Protein AF-A0A6I3DI32-F1 (afdb_monomer)

Secondary structure (DSSP, 8-state):
----GGGSPSS-----HHHHHHHHHHHHHHS-GGG---BGGGT--HHHHHHHHHTT--EEEESSHHHHHHHHHTT--SEEEE-S----HHHHHHHHHHHHTTS--EEEEE-SHHHHHHHHHHT--EEEE-B-SS-SSSSB-GGGHHHHHHHTT-

pLDDT: mean 96.49, std 5.09, range [51.41, 98.88]

Sequence (154 aa):
MTLNVNDLQTPALILDSGALEANLATMAALLPGERCRPHVKAHKTTSLARRQSAHGHLGFTCATPLEVIGMAYAGLGHDLLLANESVDPVRLAAMAQLVEQEKARITIAVGSIETVNAAADAGLREALVDVEVGLPRCGVPPEGAGAVADAARS

Mean predicted aligned error: 3.31 Å

Foldseek 3Di:
DDDDPVNDDPPDDDDDPVVLLVVLLVCCVVQNAPSDAAECVVPLDQVSVVVNVVSRHLHHEYCDLVSQLVCLVSLSQAHYENPYFDLPLVSLLSNQVCVVVVSHDYEYEDADLSSLVSNVVSNHQHYDFAEDDPDPDGHHHPVCSVVRVVSSVD

Solvent-accessible surface area (backbone atoms only — not comparable to full-atom values): 8677 Å² total; per-residue (Å²): 136,86,84,55,82,87,74,56,74,78,90,71,93,82,78,62,65,66,62,49,51,52,52,49,54,50,49,33,70,76,35,49,36,84,71,32,51,58,60,44,72,83,70,75,44,69,72,60,51,51,50,46,35,76,59,43,29,58,29,35,26,20,65,43,63,66,51,48,50,52,34,27,76,68,71,54,13,74,32,32,34,33,74,40,72,60,71,55,62,70,51,42,32,58,48,24,51,33,41,77,68,72,46,26,43,63,35,37,30,26,48,38,68,66,30,37,49,41,35,49,76,32,62,47,82,45,72,43,77,36,61,34,86,87,59,101,79,64,43,21,50,70,88,48,44,61,63,42,52,55,63,67,70,112

Nearest PDB structures (foldseek):
  4lny-assembly1_A  TM=6.329E-01  e=4.770E-02  synthetic construct
  8foq-assembly1_A  TM=6.528E-01  e=1.035E-01  Escherichia coli
  3feq-assembly2_L  TM=5.338E-01  e=2.383E-01  unidentified
  6bma-assembly1_B  TM=4.600E-01  e=1.769E-01  Campylobacter jejuni subsp. jejuni NCTC 11168 = ATCC 700819
  3mkv-assembly1_G  TM=4.585E-01  e=2.245E-01  unidentified

Radius of gyration: 18.1 Å; Cα contacts (8 Å, |Δi|>4): 239; chains: 1; bounding box: 38×33×61 Å

Structure (mmCIF, N/CA/C/O backbone):
data_AF-A0A6I3DI32-F1
#
_entry.id   AF-A0A6I3DI32-F1
#
loop_
_atom_site.group_PDB
_atom_site.id
_atom_site.type_symbol
_atom_site.label_atom_id
_atom_site.label_alt_id
_atom_site.label_comp_id
_atom_site.label_asym_id
_atom_site.label_entity_id
_atom_site.label_seq_id
_atom_site.pdbx_PDB_ins_code
_atom_site.Cartn_x
_atom_site.Cartn_y
_atom_site.Cartn_z
_atom_site.occupancy
_atom_site.B_iso_or_equiv
_atom_site.auth_seq_id
_atom_site.auth_comp_id
_atom_site.auth_asym_id
_atom_site.auth_atom_id
_atom_site.pdbx_PDB_model_num
ATOM 1 N N . MET A 1 1 ? -13.183 5.108 35.862 1.00 51.41 1 MET A N 1
ATOM 2 C CA . MET A 1 1 ? -13.671 6.487 35.669 1.00 51.41 1 MET A CA 1
ATOM 3 C C . MET A 1 1 ? -13.999 6.615 34.192 1.00 51.41 1 MET A C 1
ATOM 5 O O . MET A 1 1 ? -13.116 6.351 33.386 1.00 51.41 1 MET A O 1
ATOM 9 N N . THR A 1 2 ? -15.258 6.855 33.831 1.00 73.88 2 THR A N 1
ATOM 10 C CA . THR A 1 2 ? -15.665 6.972 32.421 1.00 73.88 2 THR A CA 1
ATOM 11 C C . THR A 1 2 ? -15.471 8.427 32.010 1.00 73.88 2 THR A C 1
ATOM 13 O O . THR A 1 2 ? -16.095 9.302 32.598 1.00 73.88 2 THR A O 1
ATOM 16 N N . LEU A 1 3 ? -14.558 8.683 31.075 1.00 80.94 3 LEU A N 1
ATOM 17 C CA . LEU A 1 3 ? -14.268 10.019 30.547 1.00 80.94 3 LEU A CA 1
ATOM 18 C C . LEU A 1 3 ? -15.447 10.484 29.669 1.00 80.94 3 LEU A C 1
ATOM 20 O O . LEU A 1 3 ? -15.849 9.731 28.778 1.00 80.94 3 LEU A O 1
ATOM 24 N N . ASN A 1 4 ? -16.015 11.674 29.897 1.00 91.75 4 ASN A N 1
ATOM 25 C CA . ASN A 1 4 ? -17.017 12.241 28.991 1.00 91.75 4 ASN A CA 1
ATOM 26 C C . ASN A 1 4 ? -16.312 12.940 27.820 1.00 91.75 4 ASN A C 1
ATOM 28 O O . ASN A 1 4 ? -15.246 13.529 27.984 1.00 91.75 4 ASN A O 1
ATOM 32 N N . VAL A 1 5 ? -16.919 12.912 26.632 1.00 92.56 5 VAL A N 1
ATOM 33 C CA . VAL A 1 5 ? -16.396 13.606 25.446 1.00 92.56 5 VAL A CA 1
ATOM 34 C C . VAL A 1 5 ? -16.199 15.109 25.694 1.00 92.56 5 VAL A C 1
ATOM 36 O O . VAL A 1 5 ? -15.243 15.694 25.193 1.00 92.56 5 VAL A O 1
ATOM 39 N N . ASN A 1 6 ? -17.058 15.709 26.524 1.00 93.12 6 ASN A N 1
ATOM 40 C CA . ASN A 1 6 ? -17.002 17.126 26.886 1.00 93.12 6 ASN A CA 1
ATOM 41 C C . ASN A 1 6 ? -15.863 17.465 27.860 1.00 93.12 6 ASN A C 1
ATOM 43 O O . ASN A 1 6 ? -15.561 18.641 28.041 1.00 93.12 6 ASN A O 1
ATOM 47 N N . ASP A 1 7 ? -15.226 16.459 28.467 1.00 94.75 7 ASP A N 1
ATOM 48 C CA . ASP A 1 7 ? -14.090 16.653 29.374 1.00 94.75 7 ASP A CA 1
ATOM 49 C C . ASP A 1 7 ? -12.751 16.723 28.613 1.00 94.75 7 ASP A C 1
ATOM 51 O O . ASP A 1 7 ? -11.697 16.951 29.210 1.00 94.75 7 ASP A O 1
ATOM 55 N N . LEU A 1 8 ? -12.759 16.493 27.294 1.00 95.00 8 LEU A N 1
ATOM 56 C CA . LEU A 1 8 ? -11.554 16.496 26.470 1.00 95.00 8 LEU A CA 1
ATOM 57 C C . LEU A 1 8 ? -11.064 17.920 26.199 1.00 95.00 8 LEU A C 1
ATOM 59 O O . LEU A 1 8 ? -11.816 18.787 25.755 1.00 95.00 8 LEU A O 1
ATOM 63 N N . GLN A 1 9 ? -9.759 18.140 26.376 1.00 96.50 9 GLN A N 1
ATOM 64 C CA . GLN A 1 9 ? -9.128 19.389 25.967 1.00 96.50 9 GLN A CA 1
ATOM 65 C C . GLN A 1 9 ? -9.161 19.518 24.439 1.00 96.50 9 GLN A C 1
ATOM 67 O O . GLN A 1 9 ? -8.618 18.683 23.717 1.00 96.50 9 GLN A O 1
ATOM 72 N N . THR A 1 10 ? -9.776 20.591 23.945 1.00 95.81 10 THR A N 1
ATOM 73 C CA . THR A 1 10 ? -9.881 20.870 22.509 1.00 95.81 10 THR A CA 1
ATOM 74 C C . THR A 1 10 ? -8.662 21.637 21.974 1.00 95.81 10 THR A C 1
ATOM 76 O O . THR A 1 10 ? -8.158 22.515 22.681 1.00 95.81 10 THR A O 1
ATOM 79 N N . PRO A 1 11 ? -8.228 21.389 20.719 1.00 95.00 11 PRO A N 1
ATOM 80 C CA . PRO A 1 11 ? -8.841 20.485 19.739 1.00 95.00 11 PRO A CA 1
ATOM 81 C C . PRO A 1 11 ? -8.488 19.008 19.978 1.00 95.00 11 PRO A C 1
ATOM 83 O O . PRO A 1 11 ? -7.333 18.667 20.218 1.00 95.00 11 PRO A O 1
ATOM 86 N N . ALA A 1 12 ? -9.489 18.132 19.848 1.00 95.88 12 ALA A N 1
ATOM 87 C CA . ALA A 1 12 ? -9.333 16.684 19.959 1.00 95.88 12 ALA A CA 1
ATOM 88 C C . ALA A 1 12 ? -9.943 15.986 18.735 1.00 95.88 12 ALA A C 1
ATOM 90 O O . ALA A 1 12 ? -11.069 16.291 18.340 1.00 95.88 12 ALA A O 1
ATOM 91 N N . LEU A 1 13 ? -9.207 15.037 18.147 1.00 95.38 13 LEU A N 1
ATOM 92 C CA . LEU A 1 13 ? -9.736 14.135 17.123 1.00 95.38 13 LEU A CA 1
ATOM 93 C C . LEU A 1 13 ? -10.397 12.943 17.817 1.00 95.38 13 LEU A C 1
ATOM 95 O O . LEU A 1 13 ? -9.751 12.239 18.592 1.00 95.38 13 LEU A O 1
ATOM 99 N N . ILE A 1 14 ? -11.676 12.720 17.529 1.00 94.81 14 ILE A N 1
ATOM 100 C CA . ILE A 1 14 ? -12.497 11.716 18.207 1.00 94.81 14 ILE A CA 1
ATOM 101 C C . ILE A 1 14 ? -13.075 10.775 17.161 1.00 94.81 14 ILE A C 1
ATOM 103 O O . ILE A 1 14 ? -13.513 11.206 16.095 1.00 94.81 14 ILE A O 1
ATOM 107 N N . LEU A 1 15 ? -13.076 9.485 17.482 1.00 94.38 15 LEU A N 1
ATOM 108 C CA . LEU A 1 15 ? -13.661 8.442 16.657 1.00 94.38 15 LEU A CA 1
ATOM 109 C C . LEU A 1 15 ? -14.787 7.767 17.437 1.00 94.38 15 LEU A C 1
ATOM 111 O O . LEU A 1 15 ? -14.558 7.245 18.529 1.00 94.38 15 LEU A O 1
ATOM 115 N N . ASP A 1 16 ? -15.989 7.746 16.867 1.00 95.75 16 ASP A N 1
ATOM 116 C CA . ASP A 1 16 ? -17.088 6.956 17.413 1.00 95.75 16 ASP A CA 1
ATOM 117 C C . ASP A 1 16 ? -16.801 5.466 17.184 1.00 95.75 16 ASP A C 1
ATOM 119 O O . ASP A 1 16 ? -16.755 4.98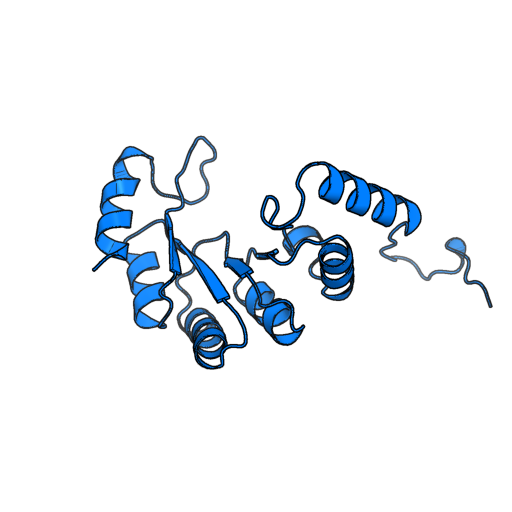1 16.050 1.00 95.75 16 ASP A O 1
ATOM 123 N N . SER A 1 17 ? -16.581 4.735 18.278 1.00 94.12 17 SER A N 1
ATOM 124 C CA . SER A 1 17 ? -16.241 3.313 18.222 1.00 94.12 17 SER A CA 1
ATOM 125 C C . SER A 1 17 ? -17.366 2.427 17.677 1.00 94.12 17 SER A C 1
ATOM 127 O O . SER A 1 17 ? -17.063 1.427 17.030 1.00 94.12 17 SER A O 1
ATOM 129 N N . GLY A 1 18 ? -18.634 2.792 17.896 1.00 96.69 18 GLY A N 1
ATOM 130 C CA . GLY A 1 18 ? -19.785 2.044 17.392 1.00 96.69 18 GLY A CA 1
ATOM 131 C C . GLY A 1 18 ? -19.961 2.250 15.891 1.00 96.69 18 GLY A C 1
ATOM 132 O O . GLY A 1 18 ? -20.131 1.282 15.151 1.00 96.69 18 GLY A O 1
ATOM 133 N N . ALA A 1 19 ? -19.825 3.494 15.425 1.00 98.06 19 ALA A N 1
ATOM 134 C CA . ALA A 1 19 ? -19.843 3.796 13.995 1.00 98.06 19 ALA A CA 1
ATOM 135 C C . ALA A 1 19 ? -18.646 3.168 13.258 1.00 98.06 19 ALA A C 1
ATOM 137 O O . ALA A 1 19 ? -18.812 2.634 12.160 1.00 98.06 19 ALA A O 1
ATOM 138 N N . LEU A 1 20 ? -17.448 3.184 13.861 1.00 97.75 20 LEU A N 1
ATOM 139 C CA . LEU A 1 20 ? -16.279 2.487 13.317 1.00 97.75 20 LEU A CA 1
ATOM 140 C C . LEU A 1 20 ? -16.582 0.998 13.125 1.00 97.75 20 LEU A C 1
ATOM 142 O O . LEU A 1 20 ? -16.368 0.476 12.035 1.00 97.75 20 LEU A O 1
ATOM 146 N N . GLU A 1 21 ? -17.062 0.328 14.170 1.00 97.88 21 GLU A N 1
ATOM 147 C CA . GLU A 1 21 ? -17.324 -1.111 14.141 1.00 97.88 21 GLU A CA 1
ATOM 148 C C . GLU A 1 21 ? -18.369 -1.474 13.078 1.00 97.88 21 GLU A C 1
ATOM 150 O O . GLU A 1 21 ? -18.160 -2.393 12.285 1.00 97.88 21 GLU A O 1
ATOM 155 N N . ALA A 1 22 ? -19.451 -0.695 12.984 1.00 98.50 22 ALA A N 1
ATOM 156 C CA . ALA A 1 22 ? -20.468 -0.875 11.952 1.00 98.50 22 ALA A CA 1
ATOM 157 C C . ALA A 1 22 ? -19.888 -0.735 10.532 1.00 98.50 22 ALA A C 1
ATOM 159 O O . ALA A 1 22 ? -20.199 -1.544 9.653 1.00 98.50 22 ALA A O 1
ATOM 160 N N . ASN A 1 23 ? -19.008 0.246 10.305 1.00 98.31 23 ASN A N 1
ATOM 161 C CA . ASN A 1 23 ? -18.349 0.442 9.012 1.00 98.31 23 ASN A CA 1
ATOM 162 C C . ASN A 1 23 ? -17.397 -0.713 8.669 1.00 98.31 23 ASN A C 1
ATOM 164 O O . ASN A 1 23 ? -17.388 -1.181 7.529 1.00 98.31 23 ASN A O 1
ATOM 168 N N . LEU A 1 24 ? -16.620 -1.191 9.646 1.00 97.94 24 LEU A N 1
ATOM 169 C CA . LEU A 1 24 ? -15.713 -2.324 9.464 1.00 97.94 24 LEU A CA 1
ATOM 170 C C . LEU A 1 24 ? -16.485 -3.599 9.110 1.00 97.94 24 LEU A C 1
ATOM 172 O O . LEU A 1 24 ? -16.175 -4.239 8.105 1.00 97.94 24 LEU A O 1
ATOM 176 N N . ALA A 1 25 ? -17.534 -3.921 9.872 1.00 98.06 25 ALA A N 1
ATOM 177 C CA . ALA A 1 25 ? -18.385 -5.077 9.612 1.00 98.06 25 ALA A CA 1
ATOM 178 C C . ALA A 1 25 ? -19.069 -4.995 8.237 1.00 98.06 25 ALA A C 1
ATOM 180 O O . ALA A 1 25 ? -19.107 -5.982 7.503 1.00 98.06 25 ALA A O 1
ATOM 181 N N . THR A 1 26 ? -19.556 -3.810 7.857 1.00 98.44 26 THR A N 1
ATOM 182 C CA . THR A 1 26 ? -20.202 -3.586 6.555 1.00 98.44 26 THR A CA 1
ATOM 183 C C . THR A 1 26 ? -19.239 -3.848 5.398 1.00 98.44 26 THR A C 1
ATOM 185 O O . THR A 1 26 ? -19.570 -4.592 4.474 1.00 98.44 26 THR A O 1
ATOM 188 N N . MET A 1 27 ? -18.032 -3.275 5.446 1.00 97.88 27 MET A N 1
ATOM 189 C CA . MET A 1 27 ? -17.044 -3.454 4.378 1.00 97.88 27 MET A CA 1
ATOM 190 C C . MET A 1 27 ? -16.527 -4.891 4.300 1.00 97.88 27 MET A C 1
ATOM 192 O O . MET A 1 27 ? -16.373 -5.413 3.195 1.00 97.88 27 MET A O 1
ATOM 196 N N . ALA A 1 28 ? -16.327 -5.547 5.444 1.00 97.38 28 ALA A N 1
ATOM 197 C CA . ALA A 1 28 ? -15.900 -6.940 5.493 1.00 97.38 28 ALA A CA 1
ATOM 198 C C . ALA A 1 28 ? -16.962 -7.896 4.928 1.00 97.38 28 ALA A C 1
ATOM 200 O O . ALA A 1 28 ? -16.621 -8.859 4.246 1.00 97.38 28 ALA A O 1
ATOM 201 N N . ALA A 1 29 ? -18.250 -7.610 5.148 1.00 97.88 29 ALA A N 1
ATOM 202 C CA . ALA A 1 29 ? -19.342 -8.373 4.550 1.00 97.88 29 ALA A CA 1
ATOM 203 C C . ALA A 1 29 ? -19.447 -8.150 3.029 1.00 97.88 29 ALA A C 1
ATOM 205 O O . ALA A 1 29 ? -19.694 -9.095 2.280 1.00 97.88 29 ALA A O 1
ATOM 206 N N . LEU A 1 30 ? -19.250 -6.912 2.562 1.00 98.25 30 LEU A N 1
ATOM 207 C CA . LEU A 1 30 ? -19.378 -6.560 1.145 1.00 98.25 30 LEU A CA 1
ATOM 208 C C . LEU A 1 30 ? -18.197 -7.066 0.297 1.00 98.25 30 LEU A C 1
ATOM 210 O O . LEU A 1 30 ? -18.395 -7.558 -0.817 1.00 98.25 30 LEU A O 1
ATOM 214 N N . LEU A 1 31 ? -16.971 -6.944 0.814 1.00 97.69 31 LEU A N 1
ATOM 215 C CA . LEU A 1 31 ? -15.722 -7.273 0.121 1.00 97.69 31 LEU A CA 1
ATOM 216 C C . LEU A 1 31 ? -14.802 -8.128 1.016 1.00 97.69 31 LEU A C 1
ATOM 218 O O . LEU A 1 31 ? -13.751 -7.650 1.439 1.00 97.69 31 LEU A O 1
ATOM 222 N N . PRO A 1 32 ? -15.167 -9.388 1.305 1.00 95.62 32 PRO A N 1
ATOM 223 C CA . PRO A 1 32 ? -14.459 -10.217 2.278 1.00 95.62 32 PRO A CA 1
ATOM 224 C C . PRO A 1 32 ? -13.039 -10.593 1.846 1.00 95.62 32 PRO A C 1
ATOM 226 O O . PRO A 1 32 ? -12.759 -10.785 0.659 1.00 95.62 32 PRO A O 1
ATOM 229 N N . GLY A 1 33 ? -12.166 -10.779 2.840 1.00 91.38 33 GLY A N 1
ATOM 230 C CA . GLY A 1 33 ? -10.811 -11.289 2.645 1.00 91.38 33 GLY A CA 1
ATOM 231 C C . GLY A 1 33 ? -9.993 -10.423 1.689 1.00 91.38 33 GLY A C 1
ATOM 232 O O . GLY A 1 33 ? -9.954 -9.198 1.815 1.00 91.38 33 GLY A O 1
ATOM 233 N N . GLU A 1 34 ? -9.377 -11.075 0.704 1.00 92.00 34 GLU A N 1
ATOM 234 C CA . GLU A 1 34 ? -8.512 -10.461 -0.312 1.00 92.00 34 GLU A CA 1
ATOM 235 C C . GLU A 1 34 ? -9.266 -9.596 -1.334 1.00 92.00 34 GLU A C 1
ATOM 237 O O . GLU A 1 34 ? -8.643 -8.866 -2.104 1.00 92.00 34 GLU A O 1
ATOM 242 N N . ARG A 1 35 ? -10.610 -9.609 -1.338 1.00 95.88 35 ARG A N 1
ATOM 243 C CA . ARG A 1 35 ? -11.404 -8.738 -2.226 1.00 95.88 35 ARG A CA 1
ATOM 244 C C . ARG A 1 35 ? -11.271 -7.255 -1.876 1.00 95.88 35 ARG A C 1
ATOM 246 O O . ARG A 1 35 ? -11.686 -6.411 -2.669 1.00 95.88 35 ARG A O 1
ATOM 253 N N . CYS A 1 36 ? -10.721 -6.929 -0.706 1.00 96.12 36 CYS A N 1
ATOM 254 C CA . CYS A 1 36 ? -10.426 -5.566 -0.296 1.00 96.12 36 CYS A CA 1
ATOM 255 C C . CYS A 1 36 ? -9.017 -5.468 0.295 1.00 96.12 36 CYS A C 1
ATOM 257 O O . CYS A 1 36 ? -8.655 -6.239 1.182 1.00 96.12 36 CYS A O 1
ATOM 259 N N . ARG A 1 37 ? -8.264 -4.451 -0.142 1.00 97.69 37 ARG A N 1
ATOM 260 C CA . ARG A 1 37 ? -7.039 -3.972 0.514 1.00 97.69 37 ARG A CA 1
ATOM 261 C C . ARG A 1 37 ? -7.299 -2.582 1.112 1.00 97.69 37 ARG A C 1
ATOM 263 O O . ARG A 1 37 ? -7.070 -1.588 0.409 1.00 97.69 37 ARG A O 1
ATOM 270 N N . PRO A 1 38 ? -7.803 -2.465 2.360 1.00 98.12 38 PRO A N 1
ATOM 271 C CA . PRO A 1 38 ? -8.149 -1.177 2.954 1.00 98.12 38 PRO A CA 1
ATOM 272 C C . PRO A 1 38 ? -6.991 -0.181 2.895 1.00 98.12 38 PRO A C 1
ATOM 274 O O . PRO A 1 38 ? -5.826 -0.529 3.101 1.00 98.12 38 PRO A O 1
ATOM 277 N N . HIS A 1 39 ? -7.305 1.077 2.591 1.00 98.56 39 HIS A N 1
ATOM 278 C CA . HIS A 1 39 ? -6.283 2.089 2.363 1.00 98.56 39 HIS A CA 1
ATOM 279 C C . HIS A 1 39 ? -5.925 2.840 3.651 1.00 98.56 39 HIS A C 1
ATOM 281 O O . HIS A 1 39 ? -6.690 3.664 4.153 1.00 98.56 39 HIS A O 1
ATOM 287 N N . VAL A 1 40 ? -4.708 2.610 4.143 1.00 98.25 40 VAL A N 1
ATOM 288 C CA . VAL A 1 40 ? -4.210 3.122 5.428 1.00 98.25 40 VAL A CA 1
ATOM 289 C C . VAL A 1 40 ? -4.041 4.641 5.430 1.00 98.25 40 VAL A C 1
ATOM 291 O O . VAL A 1 40 ? -4.124 5.256 6.492 1.00 98.25 40 VAL A O 1
ATOM 294 N N . LYS A 1 41 ? -3.886 5.287 4.261 1.00 98.12 41 LYS A N 1
ATOM 295 C CA . LYS A 1 41 ? -3.696 6.748 4.164 1.00 98.12 41 LYS A CA 1
ATOM 296 C C . LYS A 1 41 ? -4.802 7.550 4.854 1.00 98.12 41 LYS A C 1
ATOM 298 O O . LYS A 1 41 ? -4.554 8.677 5.266 1.00 98.12 41 LYS A O 1
ATOM 303 N N . ALA A 1 42 ? -6.004 6.972 4.959 1.00 97.62 42 ALA A N 1
ATOM 304 C CA . ALA A 1 42 ? -7.166 7.614 5.559 1.00 97.62 42 ALA A CA 1
ATOM 305 C C . ALA A 1 42 ? -7.001 7.846 7.069 1.00 97.62 42 ALA A C 1
ATOM 307 O O . ALA A 1 42 ? -7.543 8.811 7.594 1.00 97.62 42 ALA A O 1
ATOM 308 N N . HIS A 1 43 ? -6.259 6.977 7.764 1.00 97.38 43 HIS A N 1
ATOM 309 C CA . HIS A 1 43 ? -6.142 7.023 9.225 1.00 97.38 43 HIS A CA 1
ATOM 310 C C . HIS A 1 43 ? -4.707 6.947 9.757 1.00 97.38 43 HIS A C 1
ATOM 312 O O . HIS A 1 43 ? -4.476 7.331 10.900 1.00 97.38 43 HIS A O 1
ATOM 318 N N . LYS A 1 44 ? -3.748 6.424 8.980 1.00 97.88 44 LYS A N 1
ATOM 319 C CA . LYS A 1 44 ? -2.319 6.284 9.332 1.00 97.88 44 LYS A CA 1
ATOM 320 C C . LYS A 1 44 ? -2.075 5.705 10.733 1.00 97.88 44 LYS A C 1
ATOM 322 O O . LYS A 1 44 ? -1.132 6.071 11.424 1.00 97.88 44 LYS A O 1
ATOM 327 N N . THR A 1 45 ? -2.957 4.801 11.152 1.00 97.94 45 THR A N 1
ATOM 328 C CA . THR A 1 45 ? -3.024 4.283 12.524 1.00 97.94 45 THR A CA 1
ATOM 329 C C . THR A 1 45 ? -3.063 2.762 12.491 1.00 97.94 45 THR A C 1
ATOM 331 O O . THR A 1 45 ? -4.045 2.174 12.033 1.00 97.94 45 THR A O 1
ATOM 334 N N . THR A 1 46 ? -2.008 2.122 12.992 1.00 97.81 46 THR A N 1
ATOM 335 C CA . THR A 1 46 ? -1.829 0.663 12.921 1.00 97.81 46 THR A CA 1
ATOM 336 C C . THR A 1 46 ? -2.813 -0.096 13.809 1.00 97.81 46 THR A C 1
ATOM 338 O O . THR A 1 46 ? -3.223 -1.195 13.452 1.00 97.81 46 THR A O 1
ATOM 341 N N . SER A 1 47 ? -3.278 0.485 14.920 1.00 97.56 47 SER A N 1
ATOM 342 C CA . SER A 1 47 ? -4.317 -0.133 15.759 1.00 97.56 47 SER A CA 1
ATOM 343 C C . SER A 1 47 ? -5.668 -0.250 15.040 1.00 97.56 47 SER A C 1
ATOM 345 O O . SER A 1 47 ? -6.359 -1.253 15.208 1.00 97.56 47 SER A O 1
ATOM 347 N N . LEU A 1 48 ? -6.021 0.715 14.183 1.00 97.94 48 LEU A N 1
ATOM 348 C CA . LEU A 1 48 ? -7.209 0.628 13.325 1.00 97.94 48 LEU A CA 1
ATOM 349 C C . LEU A 1 48 ? -7.018 -0.399 12.204 1.00 97.94 48 LEU A C 1
ATOM 351 O O . LEU A 1 48 ? -7.936 -1.165 11.921 1.00 97.94 48 LEU A O 1
ATOM 355 N N . ALA A 1 49 ? -5.812 -0.490 11.639 1.00 98.19 49 ALA A N 1
ATOM 356 C CA . ALA A 1 49 ? -5.492 -1.535 10.671 1.00 98.19 49 ALA A CA 1
ATOM 357 C C . ALA A 1 49 ? -5.567 -2.946 11.286 1.00 98.19 49 ALA A C 1
ATOM 359 O O . ALA A 1 49 ? -6.099 -3.863 10.667 1.00 98.19 49 ALA A O 1
ATOM 360 N N . ARG A 1 50 ? -5.144 -3.130 12.547 1.00 98.19 50 ARG A N 1
ATOM 361 C CA . ARG A 1 50 ? -5.348 -4.402 13.267 1.00 98.19 50 ARG A CA 1
ATOM 362 C C . ARG A 1 50 ? -6.823 -4.757 13.417 1.00 98.19 50 ARG A C 1
ATOM 364 O O . ARG A 1 50 ? -7.162 -5.929 13.314 1.00 98.19 50 ARG A O 1
ATOM 371 N N . ARG A 1 51 ? -7.698 -3.771 13.640 1.00 97.88 51 ARG A N 1
ATOM 372 C CA . ARG A 1 51 ? -9.147 -4.014 13.663 1.00 97.88 51 ARG A CA 1
ATOM 373 C C . ARG A 1 51 ? -9.651 -4.464 12.294 1.00 97.88 51 ARG A C 1
ATOM 375 O O . ARG A 1 51 ? -10.316 -5.484 12.225 1.00 97.88 51 ARG A O 1
ATOM 382 N N . GLN A 1 52 ? -9.263 -3.792 11.208 1.00 97.88 52 GLN A N 1
ATOM 383 C CA . GLN A 1 52 ? -9.580 -4.242 9.840 1.00 97.88 52 GLN A CA 1
ATOM 384 C C . GLN A 1 52 ? -9.102 -5.684 9.584 1.00 97.88 52 GLN A C 1
ATOM 386 O O . GLN A 1 52 ? -9.842 -6.488 9.023 1.00 97.88 52 GLN A O 1
ATOM 391 N N . SER A 1 53 ? -7.907 -6.034 10.068 1.00 97.88 53 SER A N 1
ATOM 392 C CA . SER A 1 53 ? -7.374 -7.399 10.002 1.00 97.88 53 SER A CA 1
ATOM 393 C C . SER A 1 53 ? -8.176 -8.403 10.830 1.00 97.88 53 SER A C 1
ATOM 395 O O . SER A 1 53 ? -8.433 -9.504 10.350 1.00 97.88 53 SER A O 1
ATOM 397 N N . ALA A 1 54 ? -8.668 -8.019 12.010 1.00 97.69 54 ALA A N 1
ATOM 398 C CA . ALA A 1 54 ? -9.568 -8.850 12.810 1.00 97.69 54 ALA A CA 1
ATOM 399 C C . ALA A 1 54 ? -10.917 -9.121 12.114 1.00 97.69 54 ALA A C 1
ATOM 401 O O . ALA A 1 54 ? -11.537 -10.149 12.375 1.00 97.69 54 ALA A O 1
ATOM 402 N N . HIS A 1 55 ? -1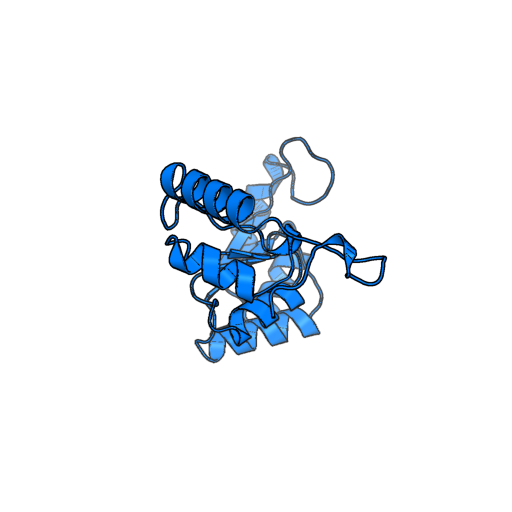1.339 -8.255 11.185 1.00 97.75 55 HIS A N 1
ATOM 403 C CA . HIS A 1 55 ? -12.480 -8.497 10.291 1.00 97.75 55 HIS A CA 1
ATOM 404 C C . HIS A 1 55 ? -12.127 -9.305 9.026 1.00 97.75 55 HIS A C 1
ATOM 406 O O . HIS A 1 55 ? -12.983 -9.503 8.166 1.00 97.75 55 HIS A O 1
ATOM 412 N N . GLY A 1 56 ? -10.891 -9.796 8.902 1.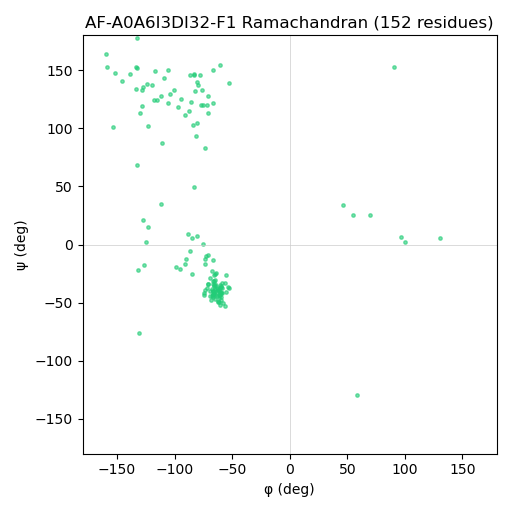00 97.25 56 GLY A N 1
ATOM 413 C CA . GLY A 1 56 ? -10.456 -10.688 7.824 1.00 97.25 56 GLY A CA 1
ATOM 414 C C . GLY A 1 56 ? -9.676 -10.021 6.688 1.00 97.25 56 GLY A C 1
ATOM 415 O O . GLY A 1 56 ? -9.291 -10.713 5.749 1.00 97.25 56 GLY A O 1
ATOM 416 N N . HIS A 1 57 ? -9.403 -8.714 6.744 1.00 97.62 57 HIS A N 1
ATOM 417 C CA . HIS A 1 57 ? -8.581 -8.046 5.728 1.00 97.62 57 HIS A CA 1
ATOM 418 C C . HIS A 1 57 ? -7.088 -8.190 6.035 1.00 97.62 57 HIS A C 1
ATOM 420 O O . HIS A 1 57 ? -6.550 -7.506 6.905 1.00 97.62 57 HIS A O 1
ATOM 426 N N . LEU A 1 58 ? -6.405 -9.082 5.320 1.00 96.44 58 LEU A N 1
ATOM 427 C CA . LEU A 1 58 ? -4.974 -9.335 5.530 1.00 96.44 58 LEU A CA 1
ATOM 428 C C . LEU A 1 58 ? -4.061 -8.454 4.665 1.00 96.44 58 LEU A C 1
ATOM 430 O O . LEU A 1 58 ? -2.878 -8.330 4.975 1.00 96.44 58 LEU A O 1
ATOM 434 N N . GLY A 1 59 ? -4.604 -7.831 3.614 1.00 97.94 59 GLY A N 1
ATOM 435 C CA . GLY A 1 59 ? -3.870 -6.923 2.736 1.00 97.94 59 GLY A CA 1
ATOM 436 C C . GLY A 1 59 ? -4.219 -5.455 2.959 1.00 97.94 59 GLY A C 1
ATOM 437 O O . GLY A 1 59 ? -5.350 -5.128 3.311 1.00 97.94 59 GLY A O 1
ATOM 438 N N . PHE A 1 60 ? -3.266 -4.554 2.718 1.00 98.69 60 PHE A N 1
ATOM 439 C CA . PHE A 1 60 ? -3.432 -3.115 2.930 1.00 98.69 60 PHE A CA 1
ATOM 440 C C . PHE A 1 60 ? -2.822 -2.280 1.809 1.00 98.69 60 PHE A C 1
ATOM 442 O O . PHE A 1 60 ? -1.778 -2.603 1.248 1.00 98.69 60 PHE A O 1
ATOM 449 N N . THR A 1 61 ? -3.455 -1.142 1.537 1.00 98.88 61 THR A N 1
ATOM 450 C CA . THR A 1 61 ? -2.965 -0.162 0.566 1.00 98.88 61 THR A CA 1
ATOM 451 C C . THR A 1 61 ? -2.352 1.041 1.283 1.00 98.88 61 THR A C 1
ATOM 453 O O . THR A 1 61 ? -2.977 1.662 2.148 1.00 98.88 61 THR A O 1
ATOM 456 N N . CYS A 1 62 ? -1.144 1.421 0.893 1.00 98.81 62 CYS A N 1
ATOM 457 C CA . CYS A 1 62 ? -0.385 2.557 1.406 1.00 98.81 62 CYS A CA 1
ATOM 458 C C . CYS A 1 62 ? -0.140 3.577 0.287 1.00 98.81 62 CYS A C 1
ATOM 460 O O . CYS A 1 62 ? -0.057 3.217 -0.882 1.00 98.81 62 CYS A O 1
ATOM 462 N N . ALA A 1 63 ? -0.048 4.858 0.636 1.00 98.31 63 ALA A N 1
ATOM 463 C CA . ALA A 1 63 ? 0.225 5.942 -0.311 1.00 98.31 63 ALA A CA 1
ATOM 464 C C . ALA A 1 63 ? 1.700 6.356 -0.319 1.00 98.31 63 ALA A C 1
ATOM 466 O O . ALA A 1 63 ? 2.149 7.025 -1.247 1.00 98.31 63 ALA A O 1
ATOM 467 N N . THR A 1 64 ? 2.444 6.010 0.735 1.00 98.44 64 THR A N 1
ATOM 468 C CA . THR A 1 64 ? 3.862 6.361 0.878 1.00 98.44 64 THR A CA 1
ATOM 469 C C . THR A 1 64 ? 4.687 5.150 1.317 1.00 98.44 64 THR A C 1
ATOM 471 O O . THR A 1 64 ? 4.175 4.300 2.054 1.00 98.44 64 THR A O 1
ATOM 474 N N . PRO A 1 65 ? 5.985 5.097 0.969 1.00 98.50 65 PRO A N 1
ATOM 475 C CA . PRO A 1 65 ? 6.901 4.084 1.489 1.00 98.50 65 PRO A CA 1
ATOM 476 C C . PRO A 1 65 ? 6.929 3.981 3.020 1.00 98.50 65 PRO A C 1
ATOM 478 O O . PRO A 1 65 ? 7.007 2.891 3.576 1.00 98.50 65 PRO A O 1
ATOM 481 N N . LEU A 1 66 ? 6.824 5.111 3.730 1.00 98.38 66 LEU A N 1
ATOM 482 C CA . LEU A 1 66 ? 6.836 5.125 5.196 1.00 98.38 66 LEU A CA 1
ATOM 483 C C . LEU A 1 66 ? 5.611 4.444 5.813 1.00 98.38 66 LEU A C 1
ATOM 485 O O . LEU A 1 66 ? 5.733 3.808 6.857 1.00 98.38 66 LEU A O 1
ATOM 489 N N . GLU A 1 67 ? 4.447 4.546 5.174 1.00 98.69 67 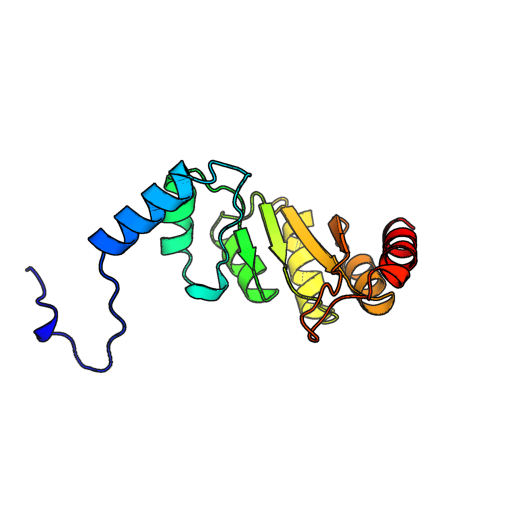GLU A N 1
ATOM 490 C CA . GLU A 1 67 ? 3.256 3.804 5.599 1.00 98.69 67 GLU A CA 1
ATOM 491 C C . GLU A 1 67 ? 3.448 2.296 5.402 1.00 98.69 67 GLU A C 1
ATOM 493 O O . GLU A 1 67 ? 3.141 1.536 6.318 1.00 98.69 67 GLU A O 1
ATOM 498 N N . VAL A 1 68 ? 4.029 1.869 4.271 1.00 98.81 68 VAL A N 1
ATOM 499 C CA . VAL A 1 68 ? 4.366 0.454 4.014 1.00 98.81 68 VAL A CA 1
ATOM 500 C C . VAL A 1 68 ? 5.303 -0.075 5.101 1.00 98.81 68 VAL A C 1
ATOM 502 O O . VAL A 1 68 ? 5.027 -1.096 5.728 1.00 98.81 68 VAL A O 1
ATOM 505 N N . ILE A 1 69 ? 6.378 0.665 5.378 1.00 98.50 69 ILE A N 1
ATOM 506 C CA . ILE A 1 69 ? 7.366 0.319 6.403 1.00 98.50 69 ILE A CA 1
ATOM 507 C C . ILE A 1 69 ? 6.708 0.231 7.789 1.00 98.50 69 ILE A C 1
ATOM 509 O O . ILE A 1 69 ? 6.929 -0.732 8.524 1.00 98.50 69 ILE A O 1
ATOM 513 N N . GLY A 1 70 ? 5.864 1.203 8.148 1.00 98.44 70 GLY A N 1
ATOM 514 C CA . GLY A 1 70 ? 5.142 1.204 9.421 1.00 98.44 70 GLY A CA 1
ATOM 515 C C . GLY A 1 70 ? 4.190 0.014 9.575 1.00 98.44 70 GLY A C 1
ATOM 516 O O . GLY A 1 70 ? 4.118 -0.581 10.651 1.00 98.44 70 GLY A O 1
ATOM 517 N N . MET A 1 71 ? 3.499 -0.372 8.501 1.00 98.75 71 MET A N 1
ATOM 518 C CA . MET A 1 71 ? 2.621 -1.545 8.476 1.00 98.75 71 MET A CA 1
ATOM 519 C C . MET A 1 71 ? 3.399 -2.855 8.635 1.00 98.75 71 MET A C 1
ATOM 521 O O . MET A 1 71 ? 3.003 -3.705 9.436 1.00 98.75 71 MET A O 1
ATOM 525 N N . ALA A 1 72 ? 4.538 -2.993 7.952 1.00 98.50 72 ALA A N 1
ATOM 526 C CA . ALA A 1 72 ? 5.424 -4.145 8.102 1.00 98.50 72 ALA A CA 1
ATOM 527 C C . ALA A 1 72 ? 5.940 -4.285 9.545 1.00 98.50 72 ALA A C 1
ATOM 529 O O . ALA A 1 72 ? 5.814 -5.350 10.147 1.00 98.50 72 ALA A O 1
ATOM 530 N N . TYR A 1 73 ? 6.429 -3.198 10.156 1.00 98.31 73 TYR A N 1
ATOM 531 C CA . TYR A 1 73 ? 6.869 -3.213 11.560 1.00 98.31 73 TYR A CA 1
ATOM 532 C C . TYR A 1 73 ? 5.734 -3.465 12.555 1.00 98.31 73 TYR A C 1
ATOM 534 O O . TYR A 1 73 ? 5.968 -3.997 13.639 1.00 98.31 73 TYR A O 1
ATOM 542 N N . ALA A 1 74 ? 4.493 -3.137 12.194 1.00 98.12 74 ALA A N 1
ATOM 543 C CA . ALA A 1 74 ? 3.324 -3.517 12.973 1.00 98.12 74 ALA A CA 1
ATOM 544 C C . ALA A 1 74 ? 2.948 -5.007 12.813 1.00 98.12 74 ALA A C 1
ATOM 546 O O . ALA A 1 74 ? 1.975 -5.448 13.423 1.00 98.12 74 ALA A O 1
ATOM 547 N N . GLY A 1 75 ? 3.675 -5.806 12.030 1.00 98.31 75 GLY A N 1
ATOM 548 C CA . GLY A 1 75 ? 3.321 -7.202 11.761 1.00 98.31 75 GLY A CA 1
ATOM 549 C C . GLY A 1 75 ? 2.073 -7.343 10.886 1.00 98.31 75 GLY A C 1
ATOM 550 O O . GLY A 1 75 ? 1.366 -8.339 10.984 1.00 98.31 75 GLY A O 1
ATOM 551 N N . LEU A 1 76 ? 1.771 -6.330 10.069 1.00 98.31 76 LEU A N 1
ATOM 552 C CA . LEU A 1 76 ? 0.670 -6.313 9.100 1.00 98.31 76 LEU A CA 1
ATOM 553 C C . LEU A 1 76 ? 1.217 -6.325 7.662 1.00 98.31 76 LEU A C 1
ATOM 555 O O . LEU A 1 76 ? 0.665 -5.683 6.776 1.00 98.31 76 LEU A O 1
ATOM 559 N N . GLY A 1 77 ? 2.338 -7.019 7.444 1.00 97.94 77 GLY A N 1
ATOM 560 C CA 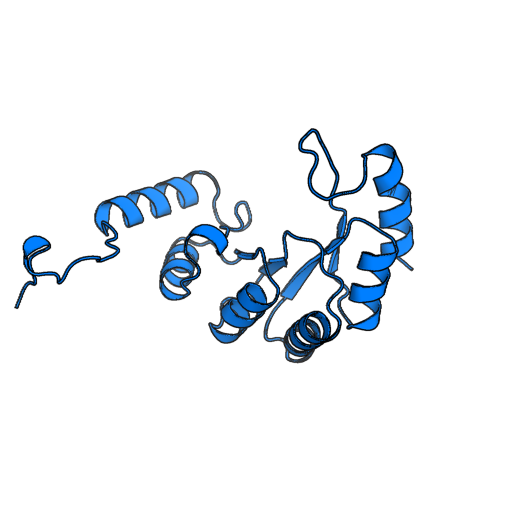. GLY A 1 77 ? 3.062 -7.071 6.170 1.00 97.94 77 GLY A CA 1
ATOM 561 C C . GLY A 1 77 ? 2.612 -8.165 5.199 1.00 97.94 77 GLY A C 1
ATOM 562 O O . GLY A 1 77 ? 3.302 -8.393 4.213 1.00 97.94 77 GLY A O 1
ATOM 563 N N . HIS A 1 78 ? 1.506 -8.867 5.464 1.00 97.81 78 HIS A N 1
ATOM 564 C CA . HIS A 1 78 ? 1.117 -10.045 4.676 1.00 97.81 78 HIS A CA 1
ATOM 565 C C . HIS A 1 78 ? 0.928 -9.737 3.181 1.00 97.81 78 HIS A C 1
ATOM 567 O O . HIS A 1 78 ? 1.373 -10.512 2.341 1.00 97.81 78 HIS A O 1
ATOM 573 N N . ASP A 1 79 ? 0.309 -8.600 2.858 1.00 98.25 79 ASP A N 1
ATOM 574 C CA . ASP A 1 79 ? 0.112 -8.139 1.482 1.00 98.25 79 ASP A CA 1
ATOM 575 C C . ASP A 1 79 ? -0.005 -6.607 1.449 1.00 98.25 79 ASP A C 1
ATOM 577 O O . ASP A 1 79 ? -1.037 -6.041 1.816 1.00 98.25 79 ASP A O 1
ATOM 581 N N . LEU A 1 80 ? 1.066 -5.910 1.066 1.00 98.75 80 LEU A N 1
ATOM 582 C CA . LEU A 1 80 ? 1.108 -4.449 1.027 1.00 98.75 80 LEU A CA 1
ATOM 583 C C . LEU A 1 80 ? 1.201 -3.935 -0.407 1.00 98.75 80 LEU A C 1
ATOM 585 O O . LEU A 1 80 ? 2.110 -4.291 -1.149 1.00 98.75 80 LEU A O 1
ATOM 589 N N . LEU A 1 81 ? 0.305 -3.019 -0.768 1.00 98.81 81 LEU A N 1
ATOM 590 C CA . LEU A 1 81 ? 0.376 -2.269 -2.019 1.00 98.81 81 LEU A CA 1
ATOM 591 C C . LEU A 1 81 ? 0.828 -0.834 -1.744 1.00 98.81 81 LEU A C 1
ATOM 593 O O . LEU A 1 81 ? 0.134 -0.100 -1.040 1.00 98.81 81 LEU A O 1
ATOM 597 N N . LEU A 1 82 ? 1.936 -0.402 -2.346 1.00 98.75 82 LEU A N 1
ATOM 598 C CA . LEU A 1 82 ? 2.229 1.020 -2.510 1.00 98.75 82 LEU A CA 1
ATOM 599 C C . LEU A 1 82 ? 1.458 1.532 -3.736 1.00 98.75 82 LEU A C 1
ATOM 601 O O . LEU A 1 82 ? 1.931 1.420 -4.862 1.00 98.75 82 LEU A O 1
ATOM 605 N N . ALA A 1 83 ? 0.257 2.075 -3.519 1.00 97.94 83 ALA A N 1
ATOM 606 C CA . ALA A 1 83 ? -0.613 2.613 -4.573 1.00 97.94 83 ALA A CA 1
ATOM 607 C C . ALA A 1 83 ? -0.235 4.056 -4.942 1.00 97.94 83 ALA A C 1
ATOM 609 O O . ALA A 1 83 ? -1.070 4.966 -4.925 1.00 97.94 83 ALA A O 1
ATOM 610 N N . ASN A 1 84 ? 1.056 4.263 -5.178 1.00 97.12 84 ASN A N 1
ATOM 611 C CA . ASN A 1 84 ? 1.632 5.493 -5.690 1.00 97.12 84 ASN A CA 1
ATOM 612 C C . ASN A 1 84 ? 3.000 5.183 -6.304 1.00 97.12 84 ASN A C 1
ATOM 614 O O . ASN A 1 84 ? 3.680 4.253 -5.871 1.00 97.12 84 ASN A O 1
ATOM 618 N N . GLU A 1 85 ? 3.419 5.988 -7.265 1.00 96.81 85 GLU A N 1
ATOM 619 C CA . GLU A 1 85 ? 4.733 5.862 -7.883 1.00 96.81 85 GLU A CA 1
ATOM 620 C C . GLU A 1 85 ? 5.818 6.453 -6.966 1.00 96.81 85 GLU A C 1
ATOM 622 O O . GLU A 1 85 ? 5.590 7.429 -6.241 1.00 96.81 85 GLU A O 1
ATOM 627 N N . SER A 1 86 ? 7.016 5.865 -6.965 1.00 96.94 86 SER A N 1
ATOM 628 C CA . SER A 1 86 ? 8.153 6.385 -6.203 1.00 96.94 86 SER A CA 1
ATOM 629 C C . SER A 1 86 ? 9.468 6.135 -6.928 1.00 96.94 86 SER A C 1
ATOM 631 O O . SER A 1 86 ? 9.680 5.066 -7.491 1.00 96.94 86 SER A O 1
ATOM 633 N N . VAL A 1 87 ? 10.352 7.128 -6.861 1.00 97.38 87 VAL A N 1
ATOM 634 C CA . VAL A 1 87 ? 11.734 7.081 -7.363 1.00 97.38 87 VAL A CA 1
ATOM 635 C C . VAL A 1 87 ? 12.743 7.399 -6.253 1.00 97.38 87 VAL A C 1
ATOM 637 O O . VAL A 1 87 ? 13.890 7.721 -6.529 1.00 97.38 87 VAL A O 1
ATOM 640 N N . ASP A 1 88 ? 12.322 7.359 -4.981 1.00 97.81 88 ASP A N 1
ATOM 641 C CA . ASP A 1 88 ? 13.199 7.624 -3.834 1.00 97.81 88 ASP A CA 1
ATOM 642 C C . ASP A 1 88 ? 14.026 6.365 -3.508 1.00 97.81 88 ASP A C 1
ATOM 644 O O . ASP A 1 88 ? 13.492 5.426 -2.901 1.00 97.81 88 ASP A O 1
ATOM 648 N N . PRO A 1 89 ? 15.328 6.323 -3.852 1.00 97.44 89 PRO A N 1
ATOM 649 C CA . PRO A 1 89 ? 16.125 5.110 -3.707 1.00 97.44 89 PRO A CA 1
ATOM 650 C C . PRO A 1 89 ? 16.298 4.700 -2.241 1.00 97.44 89 PRO A C 1
ATOM 652 O O . PRO A 1 89 ? 16.368 3.512 -1.936 1.00 97.44 89 PRO A O 1
ATOM 655 N N . VAL A 1 90 ? 16.318 5.657 -1.306 1.00 98.31 90 VAL A N 1
ATOM 656 C CA . VAL A 1 90 ? 16.506 5.374 0.125 1.00 98.31 90 VAL A CA 1
ATOM 657 C C . VAL A 1 90 ? 15.283 4.654 0.679 1.00 98.31 90 VAL A C 1
ATOM 659 O O . VAL A 1 90 ? 15.398 3.679 1.425 1.00 98.31 90 VAL A O 1
ATOM 662 N N . ARG A 1 91 ? 14.089 5.131 0.323 1.00 98.31 91 ARG A N 1
ATOM 663 C CA . ARG A 1 91 ? 12.833 4.548 0.802 1.00 98.31 91 ARG A CA 1
ATOM 664 C C . ARG A 1 91 ? 12.520 3.217 0.134 1.00 98.31 91 ARG A C 1
ATOM 666 O O . ARG A 1 91 ? 12.068 2.306 0.826 1.00 98.31 91 ARG A O 1
ATOM 673 N N . LEU A 1 92 ? 12.797 3.093 -1.162 1.00 98.62 92 LEU A N 1
ATOM 674 C CA . LEU A 1 92 ? 12.629 1.839 -1.892 1.00 98.62 92 LEU A CA 1
ATOM 675 C C . LEU A 1 92 ? 13.587 0.758 -1.375 1.00 98.62 92 LEU A C 1
ATOM 677 O O . LEU A 1 92 ? 13.141 -0.355 -1.109 1.00 98.62 92 LEU A O 1
ATOM 681 N N . ALA A 1 93 ? 14.857 1.091 -1.118 1.00 98.62 93 ALA A N 1
AT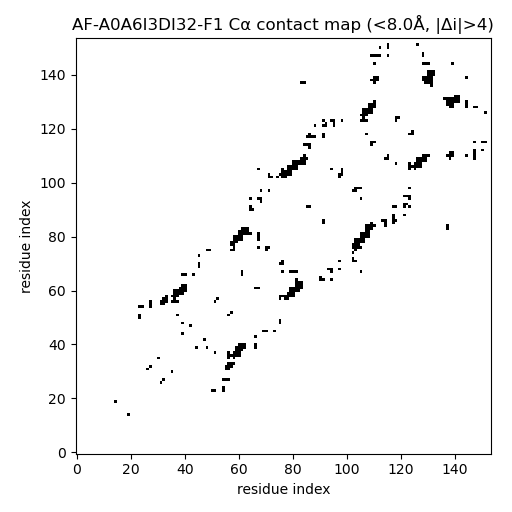OM 682 C CA . ALA A 1 93 ? 15.809 0.153 -0.520 1.00 98.62 93 ALA A CA 1
ATOM 683 C C . ALA A 1 93 ? 15.366 -0.310 0.880 1.00 98.62 93 ALA A C 1
ATOM 685 O O . ALA A 1 93 ? 15.459 -1.491 1.208 1.00 98.62 93 ALA A O 1
ATOM 686 N N . ALA A 1 94 ? 14.823 0.594 1.704 1.00 98.62 94 ALA A N 1
ATOM 687 C CA . ALA A 1 94 ? 14.278 0.227 3.012 1.00 98.62 94 ALA A CA 1
ATOM 688 C C . ALA A 1 94 ? 13.063 -0.716 2.907 1.00 98.62 94 ALA A C 1
ATOM 690 O O . ALA A 1 94 ? 12.908 -1.607 3.740 1.00 98.62 94 ALA A O 1
ATOM 691 N N . MET A 1 95 ? 12.208 -0.547 1.892 1.00 98.75 95 MET A N 1
ATOM 692 C CA . MET A 1 95 ? 11.116 -1.485 1.607 1.00 98.75 95 MET A CA 1
ATOM 693 C C . MET A 1 95 ? 11.648 -2.844 1.142 1.00 98.75 95 MET A C 1
ATOM 695 O O . MET A 1 95 ? 11.189 -3.870 1.634 1.00 98.75 95 MET A O 1
ATOM 699 N N . ALA A 1 96 ? 12.638 -2.866 0.250 1.00 98.69 96 ALA A N 1
ATOM 700 C CA . ALA A 1 96 ? 13.235 -4.104 -0.238 1.00 98.69 96 ALA A CA 1
ATOM 701 C C . ALA A 1 96 ? 13.895 -4.925 0.882 1.00 98.69 96 ALA A C 1
ATOM 703 O O . ALA A 1 96 ? 13.703 -6.136 0.937 1.00 98.69 96 ALA A O 1
ATOM 704 N N . GLN A 1 97 ? 14.559 -4.275 1.845 1.00 98.75 97 GLN A N 1
ATOM 705 C CA . GLN A 1 97 ? 15.090 -4.950 3.039 1.00 98.75 97 GLN A CA 1
ATOM 706 C C . GLN A 1 97 ? 13.998 -5.657 3.857 1.00 98.75 97 GLN A C 1
ATOM 708 O O . GLN A 1 97 ? 14.254 -6.695 4.460 1.00 98.75 97 GLN A O 1
ATOM 713 N N . LEU A 1 98 ? 12.771 -5.122 3.899 1.00 98.69 98 LEU A N 1
ATOM 714 C CA . LEU A 1 98 ? 11.653 -5.785 4.580 1.00 98.69 98 LEU A CA 1
ATOM 715 C C . LEU A 1 98 ? 11.184 -7.034 3.827 1.00 98.69 98 LEU A C 1
ATOM 717 O O . LEU A 1 98 ? 10.776 -7.997 4.475 1.00 98.69 98 LEU A O 1
ATOM 721 N N . VAL A 1 99 ? 11.253 -7.019 2.493 1.00 98.56 99 VAL A N 1
ATOM 722 C CA . VAL A 1 99 ? 10.963 -8.190 1.653 1.00 98.56 99 VAL A CA 1
ATOM 723 C C . VAL A 1 99 ? 12.034 -9.261 1.850 1.00 98.56 99 VAL A C 1
ATOM 725 O O . VAL A 1 99 ? 11.697 -10.409 2.117 1.00 98.56 99 VAL A O 1
ATOM 728 N N . GLU A 1 100 ? 13.314 -8.881 1.805 1.00 98.31 100 GLU A N 1
ATOM 729 C CA . GLU A 1 100 ? 14.452 -9.786 2.029 1.00 98.31 100 GLU A CA 1
ATOM 730 C C . GLU A 1 100 ? 14.405 -10.450 3.414 1.00 98.31 100 GLU A C 1
ATOM 732 O O . GLU A 1 100 ? 14.717 -11.626 3.560 1.00 98.31 100 GLU A O 1
ATOM 737 N N . GLN A 1 101 ? 13.966 -9.712 4.436 1.00 98.06 101 GLN A N 1
ATOM 738 C CA . GLN A 1 101 ? 13.798 -10.221 5.801 1.00 98.06 101 GLN A CA 1
ATOM 739 C C . GLN A 1 101 ? 12.494 -11.007 6.016 1.00 98.06 101 GLN A C 1
ATOM 741 O O . GLN A 1 101 ? 12.160 -11.298 7.165 1.00 98.06 101 GLN A O 1
ATOM 746 N N . GLU A 1 102 ? 11.722 -11.280 4.959 1.00 97.75 102 GLU A N 1
ATOM 747 C CA . GLU A 1 102 ? 10.413 -11.951 5.011 1.00 97.75 102 GLU A CA 1
ATOM 748 C C . GLU A 1 102 ? 9.402 -11.266 5.957 1.00 97.75 102 GLU A C 1
ATOM 750 O O . GLU A 1 102 ? 8.465 -11.878 6.470 1.00 97.75 102 GLU A O 1
ATOM 755 N N . LYS A 1 103 ? 9.568 -9.959 6.202 1.00 98.12 103 LYS A N 1
ATOM 756 C CA . LYS A 1 103 ? 8.677 -9.175 7.075 1.00 98.12 103 LYS A CA 1
ATOM 757 C C . LYS A 1 103 ? 7.453 -8.648 6.347 1.00 98.12 103 LYS A C 1
ATOM 759 O O . LYS A 1 103 ? 6.449 -8.341 6.993 1.00 98.12 103 LYS A O 1
ATOM 764 N N . ALA A 1 104 ? 7.548 -8.477 5.032 1.00 98.31 104 ALA A N 1
ATOM 765 C CA . ALA A 1 104 ? 6.428 -8.039 4.225 1.00 98.31 104 ALA A CA 1
ATOM 766 C C . ALA A 1 104 ? 6.508 -8.539 2.785 1.00 98.31 104 ALA A C 1
ATOM 768 O O . ALA A 1 104 ? 7.585 -8.602 2.199 1.00 98.31 104 ALA A O 1
ATOM 769 N N . ARG A 1 105 ? 5.342 -8.785 2.192 1.00 98.56 105 ARG A N 1
ATOM 770 C CA . ARG A 1 105 ? 5.168 -8.856 0.744 1.00 98.56 105 ARG A CA 1
ATOM 771 C C . ARG A 1 105 ? 4.724 -7.485 0.249 1.00 98.56 105 ARG A C 1
ATOM 773 O O . ARG A 1 105 ? 3.753 -6.931 0.764 1.00 98.56 105 ARG A O 1
ATOM 780 N N . ILE A 1 106 ? 5.448 -6.921 -0.713 1.00 98.81 106 ILE A N 1
ATOM 781 C CA . ILE A 1 106 ? 5.242 -5.545 -1.169 1.00 98.81 106 ILE A CA 1
ATOM 782 C C . ILE A 1 106 ? 5.092 -5.525 -2.687 1.00 98.81 106 ILE A C 1
ATOM 784 O O . ILE A 1 106 ? 6.034 -5.857 -3.399 1.00 98.81 106 ILE A O 1
ATOM 788 N N . THR A 1 107 ? 3.940 -5.058 -3.162 1.00 98.75 107 THR A N 1
ATOM 789 C CA . THR A 1 107 ? 3.689 -4.714 -4.563 1.00 98.75 107 THR A CA 1
ATOM 790 C C . THR A 1 107 ? 3.789 -3.195 -4.751 1.00 98.75 107 THR A C 1
ATOM 792 O O . THR A 1 107 ? 3.197 -2.437 -3.977 1.00 98.75 107 THR A O 1
ATOM 795 N N . ILE A 1 108 ? 4.510 -2.732 -5.774 1.00 98.31 108 ILE A N 1
ATOM 796 C CA . ILE A 1 108 ? 4.678 -1.302 -6.093 1.00 98.31 108 ILE A CA 1
ATOM 797 C C . ILE A 1 108 ? 3.925 -0.899 -7.367 1.00 98.31 108 ILE A C 1
ATOM 799 O O . ILE A 1 108 ? 3.857 -1.670 -8.318 1.00 98.31 108 ILE A O 1
ATOM 803 N N . ALA A 1 109 ? 3.358 0.306 -7.400 1.00 98.38 109 ALA A N 1
ATOM 804 C CA . ALA A 1 109 ? 2.817 0.889 -8.625 1.00 98.38 109 ALA A CA 1
ATOM 805 C C . ALA A 1 109 ? 3.931 1.547 -9.464 1.00 98.38 109 ALA A C 1
ATOM 807 O O . ALA A 1 109 ? 4.737 2.311 -8.929 1.00 98.38 109 ALA A O 1
ATOM 808 N N . VAL A 1 110 ? 3.967 1.265 -10.768 1.00 98.25 110 VAL A N 1
ATOM 809 C CA . VAL A 1 110 ? 4.918 1.842 -11.735 1.00 98.25 110 VAL A CA 1
ATOM 810 C C . VAL A 1 110 ? 4.171 2.431 -12.930 1.00 98.25 110 VAL A C 1
ATOM 812 O O . VAL A 1 110 ? 3.258 1.806 -13.459 1.00 98.25 110 VAL A O 1
ATOM 815 N N . GLY A 1 111 ? 4.556 3.626 -13.372 1.00 97.19 111 GLY A N 1
ATOM 816 C CA . GLY A 1 111 ? 3.917 4.337 -14.491 1.00 97.19 111 GLY A CA 1
ATOM 817 C C . GLY A 1 111 ? 4.888 4.734 -15.604 1.00 97.19 111 GLY A C 1
ATOM 818 O O . GLY A 1 111 ? 4.505 5.383 -16.572 1.00 97.19 111 GLY A O 1
ATOM 819 N N . SER A 1 112 ? 6.167 4.375 -15.481 1.00 97.19 112 SER A N 1
ATOM 820 C CA . SER A 1 112 ? 7.231 4.822 -16.382 1.00 97.19 112 SER A CA 1
ATOM 821 C C . SER A 1 112 ? 8.444 3.894 -16.324 1.00 97.19 112 SER A C 1
ATOM 823 O O . SER A 1 112 ? 8.618 3.140 -15.370 1.00 97.19 112 SER A O 1
ATOM 825 N N . ILE A 1 113 ? 9.339 3.994 -17.308 1.00 97.38 113 ILE A N 1
ATOM 826 C CA . ILE A 1 113 ? 10.626 3.277 -17.278 1.00 97.38 113 ILE A CA 1
ATOM 827 C C . ILE A 1 113 ? 11.468 3.691 -16.061 1.00 97.38 113 ILE A C 1
ATOM 829 O O . ILE A 1 113 ? 12.144 2.862 -15.463 1.00 97.38 113 ILE A O 1
ATOM 833 N N . GLU A 1 114 ? 11.395 4.960 -15.654 1.00 97.56 114 GLU A N 1
ATOM 834 C CA . GLU A 1 114 ? 12.115 5.467 -14.482 1.00 97.56 114 GLU A CA 1
ATOM 835 C C . GLU A 1 114 ? 11.644 4.794 -13.185 1.00 97.56 114 GLU A C 1
ATOM 837 O O . GLU A 1 114 ? 12.466 4.355 -12.384 1.00 97.56 114 GLU A O 1
ATOM 842 N N . THR A 1 115 ? 10.329 4.650 -12.998 1.00 97.81 115 THR A N 1
ATOM 843 C CA . THR A 1 115 ? 9.760 3.991 -11.807 1.00 97.81 115 THR A CA 1
ATOM 844 C C . THR A 1 115 ? 10.004 2.483 -11.804 1.00 97.81 115 THR A C 1
ATOM 846 O O . THR A 1 115 ? 10.263 1.915 -10.744 1.00 97.81 115 THR A O 1
ATOM 849 N N . VAL A 1 116 ? 10.005 1.843 -12.980 1.00 98.19 116 VAL A N 1
ATOM 850 C CA . VAL A 1 116 ? 10.423 0.440 -13.143 1.00 98.19 116 VAL A CA 1
ATOM 851 C C . VAL A 1 116 ? 11.880 0.254 -12.719 1.00 98.19 116 VAL A C 1
ATOM 853 O O . VAL A 1 116 ? 12.159 -0.583 -11.861 1.00 98.19 116 VAL A O 1
ATOM 856 N N . ASN A 1 117 ? 12.795 1.063 -13.259 1.00 97.94 117 ASN A N 1
ATOM 857 C CA . ASN A 1 117 ? 14.220 0.969 -12.941 1.00 97.94 117 ASN A CA 1
ATOM 858 C C . ASN A 1 117 ? 14.478 1.228 -11.453 1.00 97.94 117 ASN A C 1
ATOM 860 O O . ASN A 1 117 ? 15.161 0.441 -10.810 1.00 97.94 117 ASN A O 1
ATOM 864 N N . ALA A 1 118 ? 13.864 2.264 -10.873 1.00 98.06 118 ALA A N 1
ATOM 865 C CA . ALA A 1 118 ? 14.021 2.572 -9.453 1.00 98.06 118 ALA A CA 1
ATOM 866 C C . ALA A 1 118 ? 13.569 1.413 -8.544 1.00 98.06 118 ALA A C 1
ATOM 868 O O . ALA A 1 118 ? 14.230 1.106 -7.549 1.00 98.06 118 ALA A O 1
ATOM 869 N N . ALA A 1 119 ? 12.460 0.744 -8.882 1.00 97.81 119 ALA A N 1
ATOM 870 C CA . ALA A 1 119 ? 11.998 -0.436 -8.155 1.00 97.81 119 ALA A CA 1
ATOM 871 C C . ALA A 1 119 ? 12.960 -1.626 -8.320 1.00 97.81 119 ALA A C 1
ATOM 873 O O . ALA A 1 119 ? 13.307 -2.283 -7.332 1.00 97.81 119 ALA A O 1
ATOM 874 N N . ALA A 1 120 ? 13.414 -1.882 -9.551 1.00 97.69 120 ALA A N 1
ATOM 875 C CA . ALA A 1 120 ? 14.325 -2.974 -9.872 1.00 97.69 120 ALA A CA 1
ATOM 876 C C . ALA A 1 120 ? 15.681 -2.820 -9.162 1.00 97.69 120 ALA A C 1
ATOM 878 O O . ALA A 1 120 ? 16.119 -3.766 -8.492 1.00 97.69 120 ALA A O 1
ATOM 879 N N . ASP A 1 121 ? 16.277 -1.626 -9.236 1.00 98.00 121 ASP A N 1
ATOM 880 C CA . ASP A 1 121 ? 17.545 -1.248 -8.600 1.00 98.00 121 ASP A CA 1
ATOM 881 C C . ASP A 1 121 ? 17.486 -1.402 -7.077 1.00 98.00 121 ASP A C 1
ATOM 883 O O . ASP A 1 121 ? 18.454 -1.827 -6.446 1.00 98.00 121 ASP A O 1
ATOM 887 N N . ALA A 1 122 ? 16.331 -1.109 -6.473 1.00 98.00 122 ALA A N 1
ATOM 888 C CA . ALA A 1 122 ? 16.122 -1.285 -5.042 1.00 98.00 122 ALA A CA 1
ATOM 889 C C . ALA A 1 122 ? 15.966 -2.754 -4.616 1.00 98.00 122 ALA A C 1
ATOM 891 O O . ALA A 1 122 ? 16.081 -3.042 -3.430 1.00 98.00 122 ALA A O 1
ATOM 892 N N . GLY A 1 123 ? 15.696 -3.681 -5.541 1.00 97.19 123 GLY A N 1
ATOM 893 C CA . GLY A 1 123 ? 15.444 -5.091 -5.220 1.00 97.19 123 GLY A CA 1
ATOM 894 C C . GLY A 1 123 ? 13.962 -5.475 -5.115 1.00 97.19 123 GLY A C 1
ATOM 895 O O . GLY A 1 123 ? 13.654 -6.607 -4.751 1.00 97.19 123 GLY A O 1
ATOM 896 N N . LEU A 1 124 ? 13.031 -4.575 -5.448 1.00 97.81 124 LEU A N 1
ATOM 897 C CA . LEU A 1 124 ? 11.598 -4.882 -5.488 1.00 97.81 124 LEU A CA 1
ATOM 898 C C . LEU A 1 124 ? 11.259 -5.599 -6.804 1.00 97.81 124 LEU A C 1
ATOM 900 O O . LEU A 1 124 ? 11.813 -5.280 -7.856 1.00 97.81 124 LEU A O 1
ATOM 904 N N . ARG A 1 125 ? 10.392 -6.615 -6.738 1.00 95.56 125 ARG A N 1
ATOM 905 C CA . ARG A 1 125 ? 10.090 -7.504 -7.882 1.00 95.56 125 ARG A CA 1
ATOM 906 C C . ARG A 1 125 ? 8.606 -7.632 -8.207 1.00 95.56 125 ARG A C 1
ATOM 908 O O . ARG A 1 125 ? 8.266 -8.055 -9.303 1.00 95.56 125 ARG A O 1
ATOM 915 N N . GLU A 1 126 ? 7.722 -7.272 -7.282 1.00 97.88 126 GLU A N 1
ATOM 916 C CA . GLU A 1 126 ? 6.285 -7.276 -7.541 1.00 97.88 126 GLU A CA 1
ATOM 917 C C . GLU A 1 126 ? 5.817 -5.873 -7.909 1.00 97.88 126 GLU A C 1
ATOM 919 O O . GLU A 1 126 ? 5.904 -4.955 -7.093 1.00 97.88 126 GLU A O 1
ATOM 924 N N . ALA A 1 127 ? 5.282 -5.714 -9.118 1.00 97.56 127 ALA A N 1
ATOM 925 C CA . ALA A 1 127 ? 4.813 -4.430 -9.617 1.00 97.56 127 ALA A CA 1
ATOM 926 C C . ALA A 1 127 ? 3.418 -4.522 -10.251 1.00 97.56 127 ALA A C 1
ATOM 928 O O . ALA A 1 127 ? 3.025 -5.557 -10.792 1.00 97.56 127 ALA A O 1
ATOM 929 N N . LEU A 1 128 ? 2.685 -3.412 -10.202 1.00 98.12 128 LEU A N 1
ATOM 930 C CA . LEU A 1 128 ? 1.476 -3.153 -10.981 1.00 98.12 128 LEU A CA 1
ATOM 931 C C . LEU A 1 128 ? 1.713 -1.922 -11.849 1.00 98.12 128 LEU A C 1
ATOM 933 O O . LEU A 1 128 ? 2.250 -0.929 -11.366 1.00 98.12 128 LEU A O 1
ATOM 937 N N . VAL A 1 129 ? 1.278 -1.969 -13.106 1.00 98.25 129 VAL A N 1
ATOM 938 C CA . VAL A 1 129 ? 1.300 -0.782 -13.966 1.00 98.25 129 VAL A CA 1
ATOM 939 C C . VAL A 1 129 ? 0.156 0.144 -13.549 1.00 98.25 129 VAL A C 1
ATOM 941 O O . VAL A 1 129 ? -1.002 -0.273 -13.576 1.00 98.25 129 VAL A O 1
ATOM 944 N N . ASP A 1 130 ? 0.477 1.372 -13.142 1.00 97.94 130 ASP A N 1
ATOM 945 C CA . ASP A 1 130 ? -0.512 2.421 -12.880 1.00 97.94 130 ASP A CA 1
ATOM 946 C C . ASP A 1 130 ? -0.985 2.986 -14.220 1.00 97.94 130 ASP A C 1
ATOM 948 O O . ASP A 1 130 ? -0.178 3.462 -15.021 1.00 97.94 130 ASP A O 1
ATOM 952 N N . VAL A 1 131 ? -2.286 2.886 -14.484 1.00 97.88 131 VAL A N 1
ATOM 953 C CA . VAL A 1 131 ? -2.891 3.298 -15.753 1.00 97.88 131 VAL A CA 1
ATOM 954 C C . VAL A 1 131 ? -3.839 4.457 -15.492 1.00 97.88 131 VAL A C 1
ATOM 956 O O . VAL A 1 131 ? -4.778 4.352 -14.701 1.00 97.88 131 VAL A O 1
ATOM 959 N N . GLU A 1 132 ? -3.610 5.557 -16.199 1.00 96.62 132 GLU A N 1
ATOM 960 C CA . GLU A 1 132 ? -4.479 6.726 -16.194 1.00 96.62 132 GLU A CA 1
ATOM 961 C C . GLU A 1 132 ? -5.774 6.391 -16.958 1.00 96.62 132 GLU A C 1
ATOM 963 O O . GLU A 1 132 ? -5.741 5.994 -18.120 1.00 96.62 132 GLU A O 1
ATOM 968 N N . VAL A 1 133 ? -6.927 6.485 -16.284 1.00 96.06 133 VAL A N 1
ATOM 969 C CA . VAL A 1 133 ? -8.245 6.086 -16.832 1.00 96.06 133 VAL A CA 1
ATOM 970 C C . VAL A 1 133 ? -9.313 7.188 -16.726 1.00 96.06 133 VAL A C 1
ATOM 972 O O . VAL A 1 133 ? -10.510 6.904 -16.736 1.00 96.06 133 VAL A O 1
ATOM 975 N N . GLY A 1 134 ? -8.900 8.448 -16.591 1.00 94.81 134 GLY A N 1
ATOM 976 C CA . GLY A 1 134 ? -9.760 9.635 -16.521 1.00 94.81 134 GLY A CA 1
ATOM 977 C C . GLY A 1 134 ? -9.463 10.599 -15.362 1.00 94.81 134 GLY A C 1
ATOM 978 O O . GLY A 1 134 ? -10.219 11.552 -15.163 1.00 94.81 134 GLY A O 1
ATOM 979 N N . LEU A 1 135 ? -8.404 10.370 -14.577 1.00 92.56 135 LEU A N 1
ATOM 980 C CA . LEU A 1 135 ? -7.973 11.254 -13.491 1.00 92.56 135 LEU A CA 1
ATOM 981 C C . LEU A 1 135 ? -6.513 11.680 -13.729 1.00 92.56 135 LEU A C 1
ATOM 983 O O . LEU A 1 135 ? -5.611 10.913 -13.389 1.00 92.56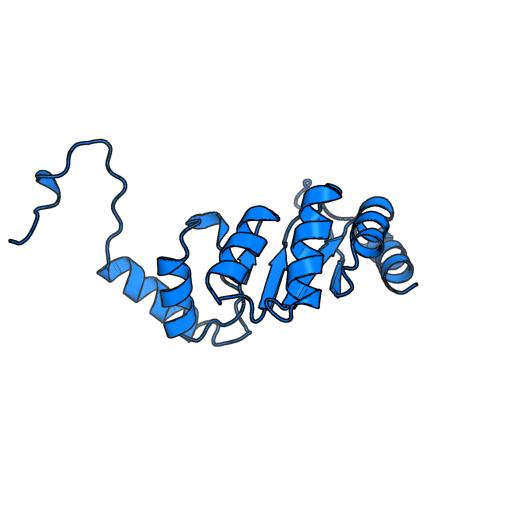 135 LEU A O 1
ATOM 987 N N . PRO A 1 136 ? -6.257 12.906 -14.231 1.00 88.31 136 PRO A N 1
ATOM 988 C CA . PRO A 1 136 ? -4.923 13.342 -14.642 1.00 88.31 136 PRO A CA 1
ATOM 989 C C . PRO A 1 136 ? -4.025 13.613 -13.425 1.00 88.31 136 PRO A C 1
ATOM 991 O O . PRO A 1 136 ? -3.904 14.747 -12.957 1.00 88.31 136 PRO A O 1
ATOM 994 N N . ARG A 1 137 ? -3.422 12.552 -12.879 1.00 91.19 137 ARG A N 1
ATOM 995 C CA . ARG A 1 137 ? -2.530 12.601 -11.712 1.00 91.19 137 ARG A CA 1
ATOM 996 C C . ARG A 1 137 ? -1.222 11.851 -11.962 1.00 91.19 137 ARG A C 1
ATOM 998 O O . ARG A 1 137 ? -0.193 12.487 -12.145 1.00 91.19 137 ARG A O 1
ATOM 1005 N N . CYS A 1 138 ? -1.286 10.526 -11.919 1.00 93.00 138 CYS A N 1
ATOM 1006 C CA . CYS A 1 138 ? -0.188 9.586 -12.150 1.00 93.00 138 CYS A CA 1
ATOM 1007 C C . CYS A 1 138 ? -0.689 8.509 -13.118 1.00 93.00 138 CYS A C 1
ATOM 1009 O O . CYS A 1 138 ? -1.869 8.523 -13.485 1.00 93.00 138 CYS A O 1
ATOM 1011 N N . GLY A 1 139 ? 0.191 7.587 -13.486 1.00 95.12 139 GLY A N 1
ATOM 1012 C CA . GLY A 1 139 ? -0.112 6.513 -14.409 1.00 95.12 139 GLY A CA 1
ATOM 1013 C C . GLY A 1 139 ? 0.163 6.865 -15.866 1.00 95.12 139 GLY A C 1
ATOM 1014 O O . GLY A 1 139 ? 0.128 8.019 -16.299 1.00 95.12 139 GLY A O 1
ATOM 1015 N N . VAL A 1 140 ? 0.452 5.818 -16.628 1.00 97.12 140 VAL A N 1
ATOM 1016 C CA . VAL A 1 140 ? 0.637 5.876 -18.077 1.00 97.12 140 VAL A CA 1
ATOM 1017 C C . VAL A 1 140 ? -0.732 5.826 -18.761 1.00 97.12 140 VAL A C 1
ATOM 1019 O O . VAL A 1 140 ? -1.629 5.143 -18.255 1.00 97.12 140 VAL A O 1
ATOM 1022 N N . PRO A 1 1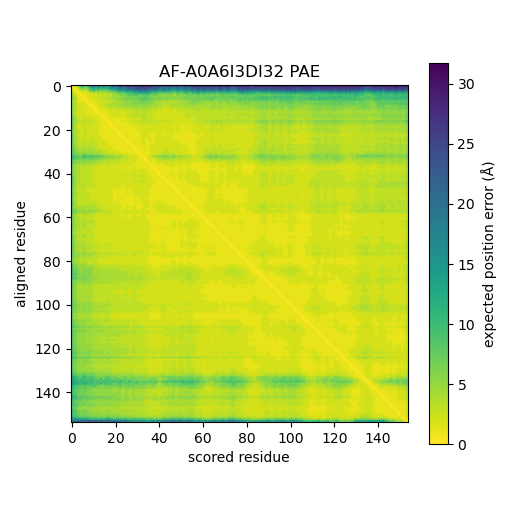41 ? -0.945 6.500 -19.905 1.00 96.56 141 PRO A N 1
ATOM 1023 C CA . PRO A 1 141 ? -2.170 6.292 -20.664 1.00 96.56 141 PRO A CA 1
ATOM 1024 C C . PRO A 1 141 ? -2.296 4.819 -21.108 1.00 96.56 141 PRO A C 1
ATOM 1026 O O . PRO A 1 141 ? -1.272 4.135 -21.257 1.00 96.56 141 PRO A O 1
ATOM 1029 N N . PRO A 1 142 ? -3.517 4.302 -21.343 1.00 97.31 142 PRO A N 1
ATOM 1030 C CA . PRO A 1 142 ? -3.744 2.884 -21.631 1.00 97.31 142 PRO A CA 1
ATOM 1031 C C . PRO A 1 142 ? -2.898 2.335 -22.788 1.00 97.31 142 PRO A C 1
ATOM 1033 O O . PRO A 1 142 ? -2.413 1.206 -22.720 1.00 97.31 142 PRO A O 1
ATOM 1036 N N . GLU A 1 143 ? -2.658 3.137 -23.826 1.00 97.00 143 GLU A N 1
ATOM 1037 C CA . GLU A 1 143 ? -1.813 2.783 -24.970 1.00 97.00 143 GLU A CA 1
ATOM 1038 C C . GLU A 1 143 ? -0.329 2.590 -24.616 1.00 97.00 143 GLU A C 1
ATOM 1040 O O . GLU A 1 143 ? 0.368 1.831 -25.289 1.00 97.00 143 GLU A O 1
ATOM 1045 N N . GLY A 1 144 ? 0.163 3.239 -23.557 1.00 96.38 144 GLY A N 1
ATOM 1046 C CA . GLY A 1 144 ? 1.544 3.118 -23.088 1.00 96.38 144 GLY A CA 1
ATOM 1047 C C . GLY A 1 144 ? 1.754 2.009 -22.053 1.00 96.38 144 GLY A C 1
ATOM 1048 O O . GLY A 1 144 ? 2.896 1.627 -21.791 1.00 96.38 144 GLY A O 1
ATOM 1049 N N . ALA A 1 145 ? 0.677 1.447 -21.495 1.00 97.56 145 ALA A N 1
ATOM 1050 C CA . ALA A 1 145 ? 0.745 0.441 -20.434 1.00 97.56 145 ALA A CA 1
ATOM 1051 C C . ALA A 1 145 ? 1.516 -0.823 -20.844 1.00 97.56 145 ALA A C 1
ATOM 1053 O O . ALA A 1 145 ? 2.253 -1.383 -20.034 1.00 97.56 145 ALA A O 1
ATOM 1054 N N . GLY A 1 146 ? 1.398 -1.244 -22.109 1.00 97.81 146 GLY A N 1
ATOM 1055 C CA . GLY A 1 146 ? 2.125 -2.403 -22.635 1.00 97.81 146 GLY A CA 1
ATOM 1056 C C . GLY A 1 146 ? 3.645 -2.226 -22.582 1.00 97.81 146 GLY A C 1
ATOM 1057 O O . GLY A 1 146 ? 4.346 -3.119 -22.120 1.00 97.81 146 GLY A O 1
ATOM 1058 N N . ALA A 1 147 ? 4.147 -1.047 -22.960 1.00 97.50 147 ALA A N 1
ATOM 1059 C CA . ALA A 1 147 ? 5.582 -0.765 -22.953 1.00 97.50 147 ALA A CA 1
ATOM 1060 C C . ALA A 1 147 ? 6.165 -0.746 -21.530 1.00 97.50 147 ALA A C 1
ATOM 1062 O O . ALA A 1 147 ? 7.248 -1.281 -21.299 1.00 97.50 147 ALA A O 1
ATOM 1063 N N . VAL A 1 148 ? 5.435 -0.175 -20.563 1.00 97.94 148 VAL A N 1
ATOM 1064 C CA . VAL A 1 148 ? 5.836 -0.200 -19.145 1.00 97.94 148 VAL A CA 1
ATOM 1065 C C . VAL A 1 148 ? 5.807 -1.633 -18.604 1.00 97.94 148 VAL A C 1
ATOM 1067 O O . VAL A 1 148 ? 6.731 -2.044 -17.905 1.00 97.94 148 VAL A O 1
ATOM 1070 N N . ALA A 1 149 ? 4.785 -2.419 -18.961 1.00 97.69 149 ALA A N 1
ATOM 1071 C CA . ALA A 1 149 ? 4.679 -3.816 -18.550 1.00 97.69 149 ALA A CA 1
ATOM 1072 C C . ALA A 1 149 ? 5.821 -4.684 -19.102 1.00 97.69 149 ALA A C 1
ATOM 1074 O O . ALA A 1 149 ? 6.332 -5.535 -18.379 1.00 97.69 149 ALA A O 1
ATOM 1075 N N . ASP A 1 150 ? 6.228 -4.482 -20.357 1.00 97.62 150 ASP A N 1
ATOM 1076 C CA . ASP A 1 150 ? 7.341 -5.224 -20.957 1.00 97.62 150 ASP A CA 1
ATOM 1077 C C . ASP A 1 150 ? 8.677 -4.878 -20.290 1.00 97.62 150 ASP A C 1
ATOM 1079 O O . ASP A 1 150 ? 9.454 -5.783 -19.988 1.00 97.62 150 ASP A O 1
ATOM 1083 N N . ALA A 1 151 ? 8.907 -3.602 -19.963 1.00 95.88 151 ALA A N 1
ATOM 1084 C CA . ALA A 1 151 ? 10.080 -3.179 -19.199 1.00 95.88 151 ALA A CA 1
ATOM 1085 C C . ALA A 1 151 ? 10.096 -3.746 -17.769 1.00 95.88 151 ALA A C 1
ATOM 1087 O O . ALA A 1 151 ? 11.153 -4.073 -17.246 1.00 95.88 151 ALA A O 1
ATOM 1088 N N . ALA A 1 152 ? 8.934 -3.904 -17.130 1.00 95.12 152 ALA A N 1
ATOM 1089 C CA . ALA A 1 152 ? 8.843 -4.469 -15.783 1.00 95.12 152 ALA A CA 1
ATOM 1090 C C . AL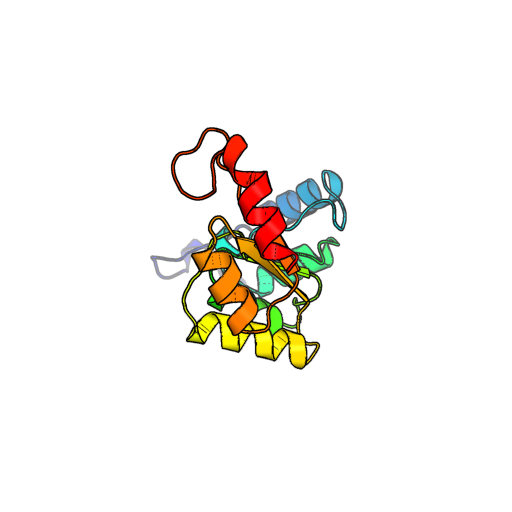A A 1 152 ? 9.093 -5.993 -15.721 1.00 95.12 152 ALA A C 1
ATOM 1092 O O . ALA A 1 152 ? 9.190 -6.546 -14.626 1.00 95.12 152 ALA A O 1
ATOM 1093 N N . ARG A 1 153 ? 9.156 -6.686 -16.869 1.00 91.38 153 ARG A N 1
ATOM 1094 C CA . ARG A 1 153 ? 9.410 -8.138 -16.955 1.00 91.38 153 ARG A CA 1
ATOM 1095 C C . ARG A 1 153 ? 10.876 -8.502 -17.197 1.00 91.38 153 ARG A C 1
ATOM 1097 O O . ARG A 1 153 ? 11.221 -9.663 -16.981 1.00 91.38 153 ARG A O 1
ATOM 1104 N N . SER A 1 154 ? 11.678 -7.573 -17.720 1.00 71.31 154 SER A N 1
ATOM 1105 C CA . SER A 1 154 ? 13.097 -7.781 -18.052 1.00 71.31 154 SER A CA 1
ATOM 1106 C C . SER A 1 154 ? 13.990 -7.687 -16.826 1.00 71.31 154 SER A C 1
ATOM 1108 O O . SER A 1 154 ? 14.924 -8.512 -16.732 1.00 71.31 154 SER A O 1
#